Protein AF-A0A258CTS2-F1 (afdb_monomer_lite)

Sequence (92 aa):
MSDSVFAAAADEAHAILARLGVPDSILHAGDLPVRSPVTGEALARLAQTPDVPAAIGRAHDAFLAWRQVPAPRRGELVRLLGEELRAAKADL

Structure (mmCIF, N/CA/C/O backbone):
data_AF-A0A258CTS2-F1
#
_entry.id   AF-A0A258CTS2-F1
#
loop_
_atom_site.group_PDB
_atom_site.id
_atom_site.type_symbol
_atom_site.label_atom_id
_atom_site.label_alt_id
_atom_site.label_comp_id
_atom_site.label_asym_id
_atom_site.label_entity_id
_atom_site.label_seq_id
_atom_site.pdbx_PDB_ins_code
_atom_site.Cartn_x
_atom_site.Cartn_y
_atom_site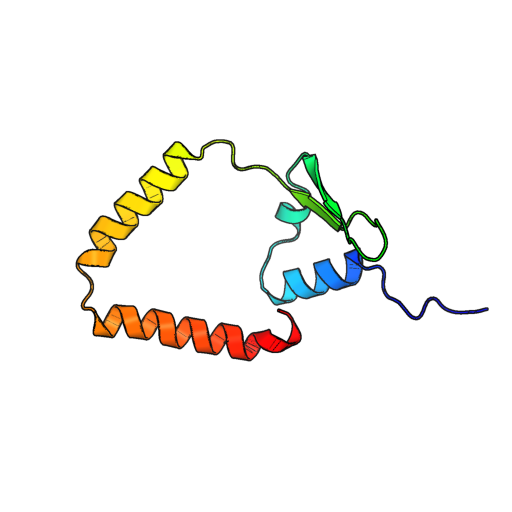.Cartn_z
_atom_site.occupancy
_atom_site.B_iso_or_equiv
_atom_site.auth_seq_id
_atom_site.auth_comp_id
_atom_site.auth_asym_id
_atom_site.auth_atom_id
_atom_site.pdbx_PDB_model_num
ATOM 1 N N . MET A 1 1 ? 29.792 -8.967 -28.844 1.00 40.75 1 MET A N 1
ATOM 2 C CA . MET A 1 1 ? 29.760 -9.712 -27.572 1.00 40.75 1 MET A CA 1
ATOM 3 C C . MET A 1 1 ? 30.036 -8.723 -26.452 1.00 40.75 1 MET A C 1
ATOM 5 O O . MET A 1 1 ? 31.180 -8.492 -26.096 1.00 40.75 1 MET A O 1
ATOM 9 N N . SER A 1 2 ? 28.985 -8.029 -26.028 1.00 34.50 2 SER A N 1
ATOM 10 C CA . SER A 1 2 ? 28.947 -7.205 -24.822 1.00 34.50 2 SER A CA 1
ATOM 11 C C . SER A 1 2 ? 27.575 -7.491 -24.246 1.00 34.50 2 SER A C 1
ATOM 13 O O . SER A 1 2 ? 26.581 -6.947 -24.724 1.00 34.50 2 SER A O 1
ATOM 15 N N . ASP A 1 3 ? 27.535 -8.466 -23.347 1.00 39.81 3 ASP A N 1
ATOM 16 C CA . ASP A 1 3 ? 26.326 -8.904 -22.669 1.00 39.81 3 ASP A CA 1
ATOM 17 C C . ASP A 1 3 ? 25.707 -7.723 -21.920 1.00 39.81 3 ASP A C 1
ATOM 19 O O . ASP A 1 3 ? 26.396 -6.946 -21.257 1.00 39.81 3 ASP A O 1
ATOM 23 N N . SER A 1 4 ? 24.396 -7.564 -22.084 1.00 42.31 4 SER A N 1
ATOM 24 C CA . SER A 1 4 ? 23.581 -6.633 -21.313 1.00 42.31 4 SER A CA 1
ATOM 25 C C . SER A 1 4 ? 23.606 -7.075 -19.851 1.00 42.31 4 SER A C 1
ATOM 27 O O . SER A 1 4 ? 22.863 -7.966 -19.459 1.00 42.31 4 SER A O 1
ATOM 29 N N . VAL A 1 5 ? 24.493 -6.483 -19.049 1.00 46.69 5 VAL A N 1
ATOM 30 C CA . VAL A 1 5 ? 24.615 -6.757 -17.602 1.00 46.69 5 VAL A CA 1
ATOM 31 C C . VAL A 1 5 ? 23.459 -6.134 -16.798 1.00 46.69 5 VAL A C 1
ATOM 33 O O . VAL A 1 5 ? 23.325 -6.387 -15.606 1.00 46.69 5 VAL A O 1
ATOM 36 N N . PHE A 1 6 ? 22.572 -5.373 -17.439 1.00 51.00 6 PHE A N 1
ATOM 37 C CA . PHE A 1 6 ? 21.332 -4.917 -16.821 1.00 51.00 6 PHE A CA 1
ATOM 38 C C . PHE A 1 6 ? 20.199 -5.847 -17.256 1.00 51.00 6 PHE A C 1
ATOM 40 O O . PHE A 1 6 ? 19.911 -5.951 -18.452 1.00 51.00 6 PHE A O 1
ATOM 47 N N . ALA A 1 7 ? 19.576 -6.533 -16.291 1.00 60.47 7 ALA A N 1
ATOM 48 C CA . ALA A 1 7 ? 18.239 -7.074 -16.497 1.00 60.47 7 ALA A CA 1
ATOM 49 C C . ALA A 1 7 ? 17.327 -5.928 -16.960 1.00 60.47 7 ALA A C 1
ATOM 51 O O . ALA A 1 7 ? 17.521 -4.778 -16.552 1.00 60.47 7 ALA A O 1
ATOM 52 N N . ALA A 1 8 ? 16.370 -6.221 -17.842 1.00 84.44 8 ALA A N 1
ATOM 53 C CA . ALA A 1 8 ? 15.387 -5.224 -18.241 1.00 84.44 8 ALA A CA 1
ATOM 54 C C . ALA A 1 8 ? 14.690 -4.690 -16.978 1.00 84.44 8 ALA A C 1
ATOM 56 O O . ALA A 1 8 ? 14.388 -5.465 -16.065 1.00 84.44 8 ALA A O 1
ATOM 57 N N . ALA A 1 9 ? 14.453 -3.378 -16.892 1.00 89.38 9 ALA A N 1
ATOM 58 C CA . ALA A 1 9 ? 13.892 -2.787 -15.676 1.00 89.38 9 ALA A CA 1
ATOM 59 C C . ALA A 1 9 ? 12.496 -3.364 -15.375 1.00 89.38 9 ALA A C 1
ATOM 61 O O . ALA A 1 9 ? 12.088 -3.428 -14.215 1.00 89.38 9 ALA A O 1
ATOM 62 N N . ALA A 1 10 ? 11.778 -3.808 -16.415 1.00 91.44 10 ALA A N 1
ATOM 63 C CA . ALA A 1 10 ? 10.527 -4.541 -16.279 1.00 91.44 10 ALA A CA 1
ATOM 64 C C . ALA A 1 10 ? 10.711 -5.892 -15.569 1.00 91.44 10 ALA A C 1
ATOM 66 O O . ALA A 1 10 ? 10.002 -6.152 -14.598 1.00 91.44 10 ALA A O 1
ATOM 67 N N . ASP A 1 11 ? 11.685 -6.706 -15.989 1.00 93.25 11 ASP A N 1
ATOM 68 C CA . ASP A 1 11 ? 11.934 -8.037 -15.415 1.00 93.25 11 ASP A CA 1
ATOM 69 C C . ASP A 1 11 ? 12.311 -7.944 -13.930 1.00 93.25 11 ASP A C 1
ATOM 71 O O . ASP A 1 11 ? 11.805 -8.700 -13.098 1.00 93.25 11 ASP A O 1
ATOM 75 N N . GLU A 1 12 ? 13.171 -6.983 -13.577 1.00 93.56 12 GLU A N 1
ATOM 76 C CA . GLU A 1 12 ? 13.561 -6.745 -12.185 1.00 93.56 12 GLU A CA 1
ATOM 77 C C . GLU A 1 12 ? 12.364 -6.294 -11.337 1.00 93.56 12 GLU A C 1
ATOM 79 O O . GLU A 1 12 ? 12.111 -6.863 -10.270 1.00 93.56 12 GLU A O 1
ATOM 84 N N . ALA A 1 13 ? 11.581 -5.326 -11.827 1.00 94.44 13 ALA A N 1
ATOM 85 C CA . ALA A 1 13 ? 10.390 -4.845 -11.134 1.00 94.44 13 ALA A CA 1
ATOM 86 C C . ALA A 1 13 ? 9.350 -5.959 -10.935 1.00 94.44 13 ALA A C 1
ATOM 88 O O . ALA A 1 13 ? 8.786 -6.090 -9.849 1.00 94.44 13 ALA A O 1
ATOM 89 N N . HIS A 1 14 ? 9.105 -6.790 -11.951 1.00 95.38 14 HIS A N 1
ATOM 90 C CA . HIS A 1 14 ? 8.173 -7.919 -11.858 1.00 95.38 14 HIS A CA 1
ATOM 91 C C . HIS A 1 14 ? 8.662 -8.970 -10.865 1.00 95.38 14 HIS A C 1
ATOM 93 O O . HIS A 1 14 ? 7.878 -9.445 -10.044 1.00 95.38 14 HIS A O 1
ATOM 99 N N . ALA A 1 15 ? 9.960 -9.285 -10.871 1.00 95.88 15 ALA A N 1
ATOM 100 C CA . ALA A 1 15 ? 10.548 -10.214 -9.914 1.00 95.88 15 ALA A CA 1
ATOM 101 C C . ALA A 1 15 ? 10.445 -9.700 -8.467 1.00 95.88 15 ALA A C 1
ATOM 103 O O . ALA A 1 15 ? 10.162 -10.490 -7.563 1.00 95.88 15 ALA A O 1
ATOM 104 N N . ILE A 1 16 ? 10.661 -8.400 -8.236 1.00 96.62 16 ILE A N 1
ATOM 105 C CA . ILE A 1 16 ? 10.460 -7.742 -6.933 1.00 96.62 16 ILE A CA 1
ATOM 106 C C . ILE A 1 16 ? 8.994 -7.852 -6.501 1.00 96.62 16 ILE A C 1
ATOM 108 O O . ILE A 1 16 ? 8.696 -8.350 -5.417 1.00 96.62 16 ILE A O 1
ATOM 112 N N . LEU A 1 17 ? 8.061 -7.451 -7.367 1.00 96.69 17 LEU A N 1
ATOM 113 C CA . LEU A 1 17 ? 6.628 -7.458 -7.067 1.00 96.69 17 LEU A CA 1
ATOM 114 C C . LEU A 1 17 ? 6.108 -8.874 -6.774 1.00 96.69 17 LEU A C 1
ATOM 116 O O . LEU A 1 17 ? 5.331 -9.054 -5.835 1.00 96.69 17 LEU A O 1
ATOM 120 N N . ALA A 1 18 ? 6.594 -9.887 -7.495 1.00 96.69 18 ALA A N 1
ATOM 121 C CA . ALA A 1 18 ? 6.268 -11.284 -7.228 1.00 96.69 18 ALA A CA 1
ATOM 122 C C . ALA A 1 18 ? 6.736 -11.740 -5.832 1.00 96.69 18 ALA A C 1
ATOM 124 O O . ALA A 1 18 ? 5.976 -12.402 -5.123 1.00 96.69 18 ALA A O 1
ATOM 125 N N . ARG A 1 19 ? 7.947 -11.351 -5.392 1.00 96.62 19 ARG A N 1
ATOM 126 C CA . ARG A 1 19 ? 8.435 -11.635 -4.024 1.00 96.62 19 ARG A CA 1
ATOM 127 C C . ARG A 1 19 ? 7.610 -10.930 -2.949 1.00 96.62 19 ARG A C 1
ATOM 129 O O . ARG A 1 19 ? 7.393 -11.500 -1.885 1.00 96.62 19 ARG A O 1
ATOM 136 N N . LEU A 1 20 ? 7.095 -9.739 -3.253 1.00 96.62 20 LEU A N 1
ATOM 137 C CA . LEU A 1 20 ? 6.186 -8.979 -2.387 1.00 96.62 20 LEU A CA 1
ATOM 138 C C . LEU A 1 20 ? 4.731 -9.493 -2.418 1.00 96.62 20 LEU A C 1
ATOM 140 O O . LEU A 1 20 ? 3.854 -8.898 -1.790 1.00 96.62 20 LEU A O 1
ATOM 144 N N . GLY A 1 21 ? 4.454 -10.594 -3.127 1.00 96.31 21 GLY A N 1
ATOM 145 C CA . GLY A 1 21 ? 3.135 -11.231 -3.170 1.00 96.31 21 GLY A CA 1
ATOM 146 C C . GLY A 1 21 ? 2.133 -10.552 -4.106 1.00 96.31 21 GLY A C 1
ATOM 147 O O . GLY A 1 21 ? 0.931 -10.804 -4.009 1.00 96.31 21 GLY A O 1
ATOM 148 N N . VAL A 1 22 ? 2.602 -9.693 -5.011 1.00 96.19 22 VAL A N 1
ATOM 149 C CA . VAL A 1 22 ? 1.757 -9.033 -6.005 1.00 96.19 22 VAL A CA 1
ATOM 150 C C . VAL A 1 22 ? 1.509 -9.989 -7.181 1.00 96.19 22 VAL A C 1
ATOM 152 O O . VAL A 1 22 ? 2.466 -10.435 -7.814 1.00 96.19 22 VAL A O 1
ATOM 155 N N . PRO A 1 23 ? 0.248 -10.323 -7.506 1.00 95.06 23 PRO A N 1
ATOM 156 C CA . PRO A 1 23 ? -0.049 -11.262 -8.580 1.00 95.06 23 PRO A CA 1
ATOM 157 C C . PRO A 1 23 ? 0.157 -10.622 -9.956 1.00 95.06 23 PRO A C 1
ATOM 159 O O . PRO A 1 23 ? -0.415 -9.574 -10.240 1.00 95.06 23 PRO A O 1
ATOM 162 N N . ASP A 1 24 ? 0.869 -11.311 -10.848 1.00 93.31 24 ASP A N 1
ATOM 163 C CA . ASP A 1 24 ? 1.180 -10.862 -12.218 1.00 93.31 24 ASP A CA 1
ATOM 164 C C . ASP A 1 24 ? -0.033 -10.292 -12.979 1.00 93.31 24 ASP A C 1
ATOM 166 O O . ASP A 1 24 ? 0.041 -9.244 -13.618 1.00 93.31 24 ASP A O 1
ATOM 170 N N . SER A 1 25 ? -1.205 -10.906 -12.786 1.00 93.81 25 SER A N 1
ATOM 171 C CA . SER A 1 25 ? -2.472 -10.473 -13.388 1.00 93.81 25 SER A CA 1
ATOM 172 C C . SER A 1 25 ? -2.796 -8.981 -13.218 1.00 93.81 25 SER A C 1
ATOM 174 O O . SER A 1 25 ? -3.445 -8.410 -14.094 1.00 93.81 25 SER A O 1
ATOM 176 N N . ILE A 1 26 ? -2.355 -8.321 -12.135 1.00 94.19 26 ILE A N 1
ATOM 177 C CA . ILE A 1 26 ? -2.661 -6.896 -11.924 1.00 94.19 26 ILE A CA 1
ATOM 178 C C . ILE A 1 26 ? -1.746 -5.967 -12.724 1.00 94.19 26 ILE A C 1
ATOM 180 O O . ILE A 1 26 ? -2.130 -4.829 -12.993 1.00 94.19 26 ILE A O 1
ATOM 184 N N . LEU A 1 27 ? -0.562 -6.440 -13.126 1.00 94.38 27 LEU A N 1
ATOM 185 C CA . LEU A 1 27 ? 0.430 -5.660 -13.875 1.00 94.38 27 LEU A CA 1
ATOM 186 C C . LEU A 1 27 ? -0.001 -5.414 -15.327 1.00 94.38 27 LEU A C 1
ATOM 188 O O . LEU A 1 27 ? 0.559 -4.554 -16.011 1.00 94.38 27 LEU A O 1
ATOM 192 N N . HIS A 1 28 ? -1.025 -6.140 -15.780 1.00 92.88 28 HIS A N 1
ATOM 193 C CA . HIS A 1 28 ? -1.554 -6.100 -17.141 1.00 92.88 28 HIS A CA 1
ATOM 194 C C . HIS A 1 28 ? -3.064 -5.822 -17.191 1.00 92.88 28 HIS A C 1
ATOM 196 O O . HIS A 1 28 ? -3.695 -5.998 -18.231 1.00 92.88 28 HIS A O 1
ATOM 202 N N . ALA A 1 29 ? -3.660 -5.402 -16.072 1.00 91.50 29 ALA A N 1
ATOM 203 C CA . ALA A 1 29 ? -5.111 -5.334 -15.914 1.00 91.50 29 ALA A CA 1
ATOM 204 C C . ALA A 1 29 ? -5.785 -4.101 -16.550 1.00 91.50 29 ALA A C 1
ATOM 206 O O . ALA A 1 29 ? -7.012 -4.013 -16.521 1.00 91.50 29 ALA A O 1
ATOM 207 N N . GLY A 1 30 ? -5.038 -3.137 -17.097 1.00 92.81 30 GLY A N 1
ATOM 208 C CA . GLY A 1 30 ? -5.640 -1.918 -17.648 1.00 92.81 30 GLY A CA 1
ATOM 209 C C . GLY A 1 30 ? -4.781 -1.178 -18.660 1.00 92.81 30 GLY A C 1
ATOM 210 O O . GLY A 1 30 ? -3.964 -1.771 -19.359 1.00 92.81 30 GLY A O 1
ATOM 211 N N . ASP A 1 31 ? -4.999 0.130 -18.771 1.00 94.06 31 ASP A N 1
ATOM 212 C CA . ASP A 1 31 ? -4.389 0.990 -19.783 1.00 94.06 31 ASP A CA 1
ATOM 213 C C . ASP A 1 31 ? -3.420 2.035 -19.210 1.00 94.06 31 ASP A C 1
ATOM 215 O O . ASP A 1 31 ? -2.596 2.542 -19.979 1.00 94.06 31 ASP A O 1
ATOM 219 N N . LEU A 1 32 ? -3.438 2.287 -17.891 1.00 95.62 32 LEU A N 1
ATOM 220 C CA . LEU A 1 32 ? -2.567 3.256 -17.221 1.00 95.62 32 LEU A CA 1
ATOM 221 C C . LEU A 1 32 ? -1.097 2.828 -17.348 1.00 95.62 32 LEU A C 1
ATOM 223 O O . LEU A 1 32 ? -0.693 1.857 -16.703 1.00 95.62 32 LEU A O 1
ATOM 227 N N . PRO A 1 33 ? -0.271 3.533 -18.142 1.00 95.56 33 PRO A N 1
ATOM 228 C CA . PRO A 1 33 ? 1.099 3.113 -18.384 1.00 95.56 33 PRO A CA 1
ATOM 229 C C . PRO A 1 33 ? 1.997 3.446 -17.189 1.00 95.56 33 PRO A C 1
ATOM 231 O O . PRO A 1 33 ? 2.063 4.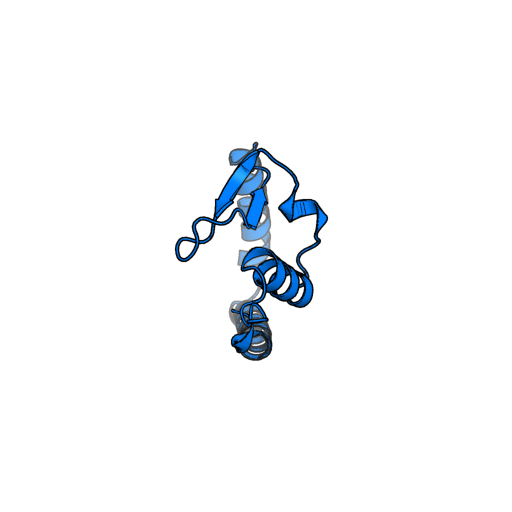593 -16.750 1.00 95.56 33 PRO A O 1
ATOM 234 N N . VAL A 1 34 ? 2.759 2.458 -16.726 1.00 96.25 34 VAL A N 1
ATOM 235 C CA . VAL A 1 34 ? 3.839 2.629 -15.746 1.00 96.25 34 VAL A CA 1
ATOM 236 C C . VAL A 1 34 ? 5.166 2.488 -16.472 1.00 96.25 34 VAL A C 1
ATOM 238 O O . VAL A 1 34 ? 5.341 1.572 -17.278 1.00 96.25 34 VAL A O 1
ATOM 241 N N . ARG A 1 35 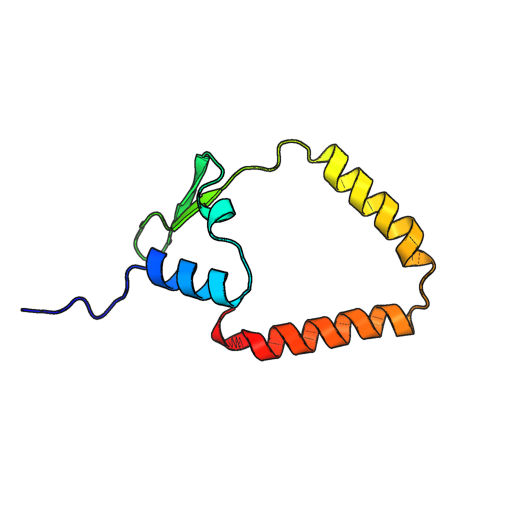? 6.099 3.408 -16.225 1.00 95.94 35 ARG A N 1
ATOM 242 C CA . ARG A 1 35 ? 7.389 3.458 -16.920 1.00 95.94 35 ARG A CA 1
ATOM 243 C C . ARG A 1 35 ? 8.539 3.711 -15.961 1.00 95.94 35 ARG A C 1
ATOM 245 O O . ARG A 1 35 ? 8.361 4.398 -14.958 1.00 95.94 35 ARG A O 1
ATOM 252 N N . SER A 1 36 ? 9.718 3.214 -16.318 1.00 94.50 36 SER A N 1
ATOM 253 C CA . SER A 1 36 ? 10.965 3.579 -15.651 1.00 94.50 36 SER A CA 1
ATOM 254 C C . SER A 1 36 ? 11.371 4.999 -16.057 1.00 94.50 36 SER A C 1
ATOM 256 O O . SER A 1 36 ? 11.494 5.268 -17.254 1.00 94.50 36 SER A O 1
ATOM 258 N N . PRO A 1 37 ? 11.629 5.918 -15.110 1.00 93.50 37 PRO A N 1
ATOM 259 C CA . PRO A 1 37 ? 12.172 7.233 -15.441 1.00 93.50 37 PRO A CA 1
ATOM 260 C C . PRO A 1 37 ? 13.651 7.169 -15.858 1.00 93.50 37 PRO A C 1
ATOM 262 O O . PRO A 1 37 ? 14.144 8.113 -16.465 1.00 93.50 37 PRO A O 1
ATOM 265 N N . VAL A 1 38 ? 14.356 6.074 -15.546 1.00 92.31 38 VAL A N 1
ATOM 266 C CA . VAL A 1 38 ? 15.780 5.888 -15.874 1.00 92.31 38 VAL A CA 1
ATOM 267 C C . VAL A 1 38 ? 15.955 5.495 -17.340 1.00 92.31 38 VAL A C 1
ATOM 269 O O . VAL A 1 38 ? 16.851 5.999 -18.011 1.00 92.31 38 VAL A O 1
ATOM 272 N N . THR A 1 39 ? 15.093 4.608 -17.844 1.00 90.25 39 THR A N 1
ATOM 273 C CA . THR A 1 39 ? 15.228 4.017 -19.188 1.00 90.25 39 THR A CA 1
ATOM 274 C C . THR A 1 39 ? 14.091 4.390 -20.145 1.00 90.25 39 THR A C 1
ATOM 276 O O . THR A 1 39 ? 14.211 4.175 -21.347 1.00 90.25 39 THR A O 1
ATOM 279 N N . GLY A 1 40 ? 12.970 4.926 -19.647 1.00 90.81 40 GLY A N 1
ATOM 280 C CA . GLY A 1 40 ? 11.740 5.157 -20.424 1.00 90.81 40 GLY A CA 1
ATOM 281 C C . GLY A 1 40 ? 10.934 3.882 -20.733 1.00 90.81 40 GLY A C 1
ATOM 282 O O . GLY A 1 40 ? 9.832 3.955 -21.296 1.00 90.81 40 GLY A O 1
ATOM 283 N N . GLU A 1 41 ? 11.468 2.721 -20.350 1.00 93.12 41 GLU A N 1
ATOM 284 C CA . GLU A 1 41 ? 10.892 1.395 -20.565 1.00 93.12 41 GLU A CA 1
ATOM 285 C C . GLU A 1 41 ? 9.511 1.269 -19.911 1.00 93.12 41 GLU A C 1
ATOM 287 O O . GLU A 1 41 ? 9.268 1.817 -18.834 1.00 93.12 41 GLU A O 1
ATOM 292 N N . ALA A 1 42 ? 8.589 0.565 -20.573 1.00 93.94 42 ALA A N 1
ATOM 293 C CA . ALA A 1 42 ? 7.278 0.265 -20.010 1.00 93.94 42 ALA A CA 1
ATOM 294 C C . ALA A 1 42 ? 7.385 -0.904 -19.027 1.00 93.94 42 ALA A C 1
ATOM 296 O O . ALA A 1 42 ? 7.815 -1.984 -19.410 1.00 93.94 42 ALA A O 1
ATOM 297 N N . LEU A 1 43 ? 6.955 -0.683 -17.785 1.00 95.12 43 LEU A N 1
ATOM 298 C CA . LEU A 1 43 ? 6.995 -1.682 -16.718 1.00 95.12 43 LEU A CA 1
ATOM 299 C C . LEU A 1 43 ? 5.661 -2.424 -16.593 1.00 95.12 43 LEU A C 1
ATOM 301 O O . LEU A 1 43 ? 5.640 -3.627 -16.387 1.00 95.12 43 LEU A O 1
ATOM 305 N N . ALA A 1 44 ? 4.533 -1.719 -16.703 1.00 96.00 44 ALA A N 1
ATOM 306 C CA . ALA A 1 44 ? 3.206 -2.302 -16.500 1.00 96.00 44 ALA A CA 1
ATOM 307 C C . ALA A 1 44 ? 2.111 -1.453 -17.157 1.00 96.00 44 ALA A C 1
ATOM 309 O O . ALA A 1 44 ? 2.331 -0.288 -17.517 1.00 96.00 44 ALA A O 1
ATOM 310 N N . ARG A 1 45 ? 0.910 -2.026 -17.272 1.00 96.38 45 ARG A N 1
ATOM 311 C CA . ARG A 1 45 ? -0.325 -1.284 -17.530 1.00 96.38 45 ARG A CA 1
ATOM 312 C C . ARG A 1 45 ? -1.387 -1.653 -16.506 1.00 96.38 45 ARG A C 1
ATOM 314 O O . ARG A 1 45 ? -1.906 -2.767 -16.502 1.00 96.38 45 ARG A O 1
ATOM 321 N N . LEU A 1 46 ? -1.697 -0.705 -15.631 1.00 95.81 46 LEU A N 1
ATOM 322 C CA . LEU A 1 46 ? -2.546 -0.954 -14.473 1.00 95.81 46 LEU A CA 1
ATOM 323 C C . LEU A 1 46 ? -3.998 -0.579 -14.760 1.00 95.81 46 LEU A C 1
ATOM 325 O O . LEU A 1 46 ? -4.286 0.395 -15.458 1.00 95.81 46 LEU A O 1
ATOM 329 N N . ALA A 1 47 ? -4.922 -1.332 -14.170 1.00 94.62 47 ALA A N 1
ATOM 330 C CA . ALA A 1 47 ? -6.307 -0.899 -14.069 1.00 94.62 47 ALA A CA 1
ATOM 331 C C . ALA A 1 47 ? -6.392 0.293 -13.114 1.00 94.62 47 ALA A C 1
ATOM 333 O O . ALA A 1 47 ? -5.916 0.230 -11.978 1.00 94.62 47 ALA A O 1
ATOM 334 N N . GLN A 1 48 ? -7.030 1.376 -13.550 1.00 90.50 48 GLN A N 1
ATOM 335 C CA . GLN A 1 48 ? -7.430 2.429 -12.627 1.00 90.50 48 GLN A CA 1
ATOM 336 C C . GLN A 1 48 ? -8.629 1.953 -11.811 1.00 90.50 48 GLN A C 1
ATOM 338 O O . GLN A 1 48 ? -9.497 1.251 -12.327 1.00 90.50 48 GLN A O 1
ATOM 343 N N . THR A 1 49 ? -8.702 2.348 -10.539 1.00 85.44 49 THR A N 1
ATOM 344 C CA . THR A 1 49 ? -9.911 2.089 -9.752 1.00 85.44 49 THR A CA 1
ATOM 345 C C . THR A 1 49 ? -11.069 2.921 -10.317 1.00 85.44 49 THR A C 1
ATOM 347 O O . THR A 1 49 ? -10.966 4.150 -10.339 1.00 85.44 49 THR A O 1
ATOM 350 N N . PRO A 1 50 ? -12.167 2.301 -10.787 1.00 76.25 50 PRO A N 1
ATOM 351 C CA . PRO A 1 50 ? -13.279 3.054 -11.358 1.00 76.25 50 PRO A CA 1
ATOM 352 C C . PRO A 1 50 ? -14.193 3.649 -10.277 1.00 76.25 50 PRO A C 1
ATOM 354 O O . PRO A 1 50 ? -14.933 4.588 -10.552 1.00 76.25 50 PRO A O 1
ATOM 357 N N . ASP A 1 51 ? -14.144 3.122 -9.047 1.00 90.19 51 ASP A N 1
ATOM 358 C CA . ASP A 1 51 ? -15.116 3.428 -7.995 1.00 90.19 51 ASP A CA 1
ATOM 359 C C . ASP A 1 51 ? -14.432 3.859 -6.691 1.00 90.19 51 ASP A C 1
ATOM 361 O O . ASP A 1 51 ? -14.306 3.119 -5.706 1.00 90.19 51 ASP A O 1
ATOM 365 N N . VAL A 1 52 ? -13.945 5.099 -6.716 1.00 94.75 52 VAL A N 1
ATOM 366 C CA . VAL A 1 52 ? -13.385 5.775 -5.541 1.00 94.75 52 VAL A CA 1
ATOM 367 C C . VAL A 1 52 ? -14.423 5.907 -4.413 1.00 94.75 52 VAL A C 1
ATOM 369 O O . VAL A 1 52 ? -14.071 5.580 -3.276 1.00 94.75 52 VAL A O 1
ATOM 372 N N . PRO A 1 53 ? -15.690 6.311 -4.662 1.00 96.12 53 PRO A N 1
ATOM 373 C CA . PRO A 1 53 ? -16.706 6.375 -3.611 1.00 96.12 53 PRO A CA 1
ATOM 374 C C . PRO A 1 53 ? -16.916 5.048 -2.872 1.00 96.12 53 PRO A C 1
ATOM 376 O O . PRO A 1 53 ? -16.945 5.043 -1.641 1.00 96.12 53 PRO A O 1
ATOM 379 N N . ALA A 1 54 ? -16.986 3.913 -3.574 1.00 95.50 54 ALA A N 1
ATOM 380 C CA . ALA A 1 54 ? -17.124 2.618 -2.910 1.00 95.50 54 ALA A CA 1
ATOM 381 C C . ALA A 1 54 ? -15.879 2.234 -2.101 1.00 95.50 54 ALA A C 1
ATOM 383 O O . ALA A 1 54 ? -16.007 1.637 -1.031 1.00 95.50 54 ALA A O 1
ATOM 384 N N . ALA A 1 55 ? -14.672 2.573 -2.569 1.00 96.00 55 ALA A N 1
ATOM 385 C CA . ALA A 1 55 ? -13.451 2.362 -1.789 1.00 96.00 55 ALA A CA 1
ATOM 386 C C . ALA A 1 55 ? -13.456 3.174 -0.483 1.00 96.00 55 ALA A C 1
ATOM 388 O O . ALA A 1 55 ? -13.115 2.636 0.572 1.00 96.00 55 ALA A O 1
ATOM 389 N N . ILE A 1 56 ? -13.912 4.430 -0.538 1.00 97.31 56 ILE A N 1
ATOM 390 C CA . ILE A 1 56 ? -14.100 5.285 0.643 1.00 97.31 56 ILE A CA 1
ATOM 391 C C . ILE A 1 56 ? -15.145 4.681 1.587 1.00 97.31 56 ILE A C 1
ATOM 393 O O . ILE A 1 56 ? -14.898 4.608 2.790 1.00 97.31 56 ILE A O 1
ATOM 397 N N . GLY A 1 57 ? -16.274 4.202 1.055 1.00 98.06 57 GLY A N 1
ATOM 398 C CA . GLY A 1 57 ? -17.311 3.527 1.842 1.00 98.06 57 GLY A CA 1
ATOM 399 C C . GLY A 1 57 ? -16.761 2.326 2.615 1.00 98.06 57 GLY A C 1
ATOM 400 O O . GLY A 1 57 ? -16.880 2.272 3.836 1.00 98.06 57 GLY A O 1
ATOM 401 N N . ARG A 1 58 ? -16.033 1.426 1.937 1.00 97.88 58 ARG A N 1
ATOM 402 C CA . ARG A 1 58 ? -15.386 0.271 2.588 1.00 97.88 58 ARG A CA 1
ATOM 403 C C . ARG A 1 58 ? -14.382 0.686 3.665 1.00 97.88 58 ARG A C 1
ATOM 405 O O . ARG A 1 58 ? -14.318 0.057 4.720 1.00 97.88 58 ARG A O 1
ATOM 412 N N . ALA A 1 59 ? -13.597 1.736 3.415 1.00 98.12 59 ALA A N 1
ATOM 413 C CA . ALA A 1 59 ? -12.651 2.259 4.398 1.00 98.12 59 ALA A CA 1
ATOM 414 C C . ALA A 1 59 ? -13.367 2.838 5.632 1.00 98.12 59 ALA A C 1
ATOM 416 O O . ALA A 1 59 ? -12.913 2.627 6.758 1.00 98.12 59 ALA A O 1
ATOM 417 N N . HIS A 1 60 ? -14.497 3.524 5.437 1.00 98.69 60 HIS A N 1
ATOM 418 C CA . HIS A 1 60 ? -15.324 4.035 6.527 1.00 98.69 60 HIS A CA 1
ATOM 419 C C . HIS A 1 60 ? -15.895 2.901 7.385 1.00 98.69 60 HIS A C 1
ATOM 421 O O . HIS A 1 60 ? -15.737 2.925 8.607 1.00 98.69 60 HIS A O 1
ATOM 427 N N . ASP A 1 61 ? -16.479 1.879 6.759 1.00 98.69 61 ASP A N 1
ATOM 428 C CA . ASP A 1 61 ? -17.038 0.722 7.466 1.00 98.69 61 ASP A CA 1
ATOM 429 C C . ASP A 1 61 ? -15.961 -0.013 8.278 1.00 98.69 61 ASP A C 1
ATOM 431 O O . ASP A 1 61 ? -16.150 -0.313 9.462 1.00 98.69 61 ASP A O 1
ATOM 435 N N . ALA A 1 62 ? -14.780 -0.223 7.682 1.00 98.50 62 ALA A N 1
ATOM 436 C CA . ALA A 1 62 ? -13.632 -0.798 8.376 1.00 98.50 62 ALA A CA 1
ATOM 437 C C . ALA A 1 62 ? -13.195 0.066 9.570 1.00 98.50 62 ALA A C 1
ATOM 439 O O . ALA A 1 62 ? -12.915 -0.466 10.645 1.00 98.50 62 ALA A O 1
ATOM 440 N N . PHE A 1 63 ? -13.180 1.395 9.427 1.00 98.62 63 PHE A N 1
ATOM 441 C CA . PHE A 1 63 ? -12.858 2.314 10.519 1.00 98.62 63 PHE A CA 1
ATOM 442 C C . PHE A 1 63 ? -13.866 2.238 11.675 1.00 98.62 63 PHE A C 1
ATOM 444 O O . PHE A 1 63 ? -13.451 2.240 12.838 1.00 98.62 63 PHE A O 1
ATOM 451 N N . LEU A 1 64 ? -15.170 2.142 11.395 1.00 98.69 64 LEU A N 1
ATOM 452 C CA . LEU A 1 64 ? -16.200 2.027 12.434 1.00 98.69 64 LEU A CA 1
ATOM 453 C C . LEU A 1 64 ? -16.001 0.784 13.313 1.00 98.69 64 LEU A C 1
ATOM 455 O O . LEU A 1 64 ? -16.227 0.859 14.523 1.00 98.69 64 LEU A O 1
ATOM 459 N N . ALA A 1 65 ? -15.530 -0.323 12.733 1.00 98.38 65 ALA A N 1
ATOM 460 C CA . ALA A 1 65 ? -15.114 -1.504 13.484 1.00 98.38 65 ALA A CA 1
ATOM 461 C C . ALA A 1 65 ? -13.753 -1.293 14.174 1.00 98.38 65 ALA A C 1
ATOM 463 O O . ALA A 1 65 ? -13.597 -1.565 15.367 1.00 98.38 65 ALA A O 1
ATOM 464 N N . TRP A 1 66 ? -12.766 -0.759 13.452 1.00 98.31 66 TRP A N 1
ATOM 465 C CA . TRP A 1 66 ? -11.392 -0.600 13.930 1.00 98.31 66 TRP A CA 1
ATOM 466 C C . TRP A 1 66 ? -11.269 0.352 15.123 1.00 98.31 66 TRP A C 1
ATOM 468 O O . TRP A 1 66 ? -10.475 0.104 16.032 1.00 98.31 66 TRP A O 1
ATOM 478 N N . ARG A 1 67 ? -12.084 1.413 15.186 1.00 98.31 67 ARG A N 1
ATOM 479 C CA . ARG A 1 67 ? -12.070 2.371 16.307 1.00 98.31 67 ARG A CA 1
ATOM 480 C C . ARG A 1 67 ? -12.441 1.733 17.650 1.00 98.31 67 ARG A C 1
ATOM 482 O O . ARG A 1 67 ? -12.007 2.236 18.683 1.00 98.31 67 ARG A O 1
ATOM 489 N N . GLN A 1 68 ? -13.169 0.611 17.629 1.00 98.38 68 GLN A N 1
ATOM 490 C CA . GLN A 1 68 ? -13.532 -0.155 18.825 1.00 98.38 68 GLN A CA 1
ATOM 491 C C . GLN A 1 68 ? -12.402 -1.083 19.304 1.00 98.38 68 GLN A C 1
ATOM 493 O O . GLN A 1 68 ? -12.445 -1.578 20.429 1.00 98.38 68 GLN A O 1
ATOM 498 N N . VAL A 1 69 ? -11.373 -1.328 18.485 1.00 98.38 69 VAL A N 1
ATOM 499 C CA . VAL A 1 69 ? -10.213 -2.145 18.871 1.00 98.38 69 VAL A CA 1
ATOM 500 C C . VAL A 1 69 ? -9.340 -1.348 19.843 1.00 98.38 69 VAL A C 1
ATOM 502 O O . VAL A 1 69 ? -8.973 -0.225 19.505 1.00 98.38 69 VAL A O 1
ATOM 505 N N . PRO A 1 70 ? -8.938 -1.882 21.012 1.00 98.62 70 PRO A N 1
ATOM 506 C CA . PRO A 1 70 ? -8.090 -1.160 21.959 1.00 98.62 70 PRO A CA 1
ATOM 507 C C . PRO A 1 70 ? -6.799 -0.638 21.324 1.00 98.62 70 PRO A C 1
ATOM 509 O O . PRO A 1 70 ? -6.136 -1.357 20.575 1.00 98.62 70 PRO A O 1
ATOM 512 N N . ALA A 1 71 ? -6.406 0.592 21.664 1.00 98.19 71 ALA A N 1
ATOM 513 C CA . ALA A 1 71 ? -5.242 1.246 21.065 1.00 98.19 71 ALA A CA 1
ATOM 514 C C . ALA A 1 71 ? -3.950 0.400 21.099 1.00 98.19 71 ALA A C 1
ATOM 516 O O . ALA A 1 71 ? -3.310 0.307 20.050 1.00 98.19 71 ALA A O 1
ATOM 517 N N . PRO A 1 72 ? -3.599 -0.302 22.200 1.00 98.50 72 PRO A N 1
ATOM 518 C CA . PRO A 1 72 ? -2.417 -1.167 22.215 1.00 98.50 72 PRO A CA 1
ATOM 519 C C . PRO A 1 72 ? -2.473 -2.305 21.185 1.00 98.50 72 PRO A C 1
ATOM 521 O O . PRO A 1 72 ? -1.475 -2.598 20.537 1.00 98.50 72 PRO A O 1
ATOM 524 N N . ARG A 1 73 ? -3.652 -2.904 20.957 1.00 98.44 73 ARG A N 1
ATOM 525 C CA . ARG A 1 73 ? -3.826 -3.968 19.950 1.00 98.44 73 ARG A CA 1
ATOM 526 C C . ARG A 1 73 ? -3.713 -3.441 18.522 1.00 98.44 73 ARG A C 1
ATOM 528 O O . ARG A 1 73 ? -3.203 -4.139 17.655 1.00 98.44 73 ARG A O 1
ATOM 535 N N . ARG A 1 74 ? -4.165 -2.208 18.271 1.00 98.44 74 ARG A N 1
ATOM 536 C CA . ARG A 1 74 ? -3.950 -1.552 16.972 1.00 98.44 74 ARG A CA 1
ATOM 537 C C . ARG A 1 74 ? -2.466 -1.260 16.744 1.00 98.44 74 ARG A C 1
ATOM 539 O O . ARG A 1 74 ? -1.982 -1.439 15.635 1.00 98.44 74 ARG A O 1
ATOM 546 N N . GLY A 1 75 ? -1.753 -0.848 17.794 1.00 98.56 75 GLY A N 1
ATOM 547 C CA . GLY A 1 75 ? -0.302 -0.655 17.755 1.00 98.56 75 GLY A CA 1
ATOM 548 C C . GLY A 1 75 ? 0.459 -1.943 17.441 1.00 98.56 75 GLY A C 1
ATOM 549 O O . GLY A 1 75 ? 1.418 -1.907 16.678 1.00 98.56 75 GLY A O 1
ATOM 550 N N . GLU A 1 76 ? -0.010 -3.085 17.946 1.00 98.62 76 GLU A N 1
ATOM 551 C CA . GLU A 1 76 ? 0.591 -4.387 17.638 1.00 98.62 76 GLU A CA 1
ATOM 552 C C . GLU A 1 76 ? 0.510 -4.738 16.145 1.00 98.62 76 GLU A C 1
ATOM 554 O O . GLU A 1 76 ? 1.494 -5.201 15.576 1.00 98.62 76 GLU A O 1
ATOM 559 N N . LEU A 1 77 ? -0.610 -4.435 15.476 1.00 98.38 77 LEU A N 1
ATOM 560 C CA . LEU A 1 77 ? -0.704 -4.583 14.018 1.00 98.38 77 LEU A CA 1
ATOM 561 C C . LEU A 1 77 ? 0.364 -3.745 13.298 1.00 98.38 77 LEU A C 1
ATOM 563 O O . LEU A 1 77 ? 1.017 -4.235 12.382 1.00 98.38 77 LEU A O 1
ATOM 567 N N . VAL A 1 78 ? 0.557 -2.491 13.719 1.00 98.50 78 VAL A N 1
ATOM 568 C CA . VAL A 1 78 ? 1.570 -1.602 13.126 1.00 98.50 78 VAL A CA 1
ATOM 569 C C . VAL A 1 78 ? 2.983 -2.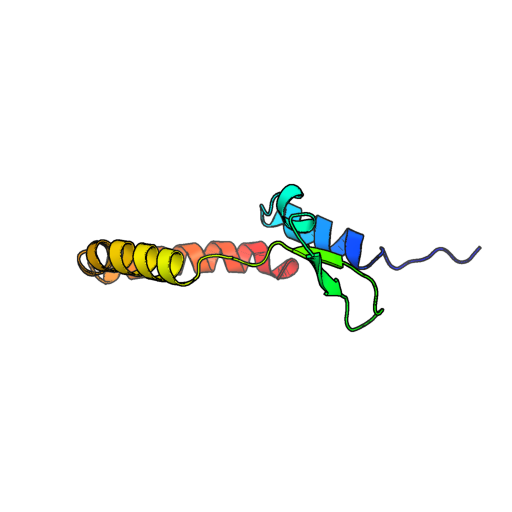134 13.377 1.00 98.50 78 VAL A C 1
ATOM 571 O O . VAL A 1 78 ? 3.817 -2.083 12.477 1.00 98.50 78 VAL A O 1
ATOM 574 N N . ARG A 1 79 ? 3.254 -2.678 14.571 1.00 98.69 79 ARG A N 1
ATOM 575 C CA . ARG A 1 79 ? 4.541 -3.306 14.893 1.00 98.69 79 ARG A CA 1
ATOM 576 C C . ARG A 1 79 ? 4.819 -4.493 13.970 1.00 98.69 79 ARG A C 1
ATOM 578 O O . ARG A 1 79 ? 5.901 -4.550 13.400 1.00 98.69 79 ARG A O 1
ATOM 585 N N . LEU A 1 80 ? 3.845 -5.391 13.800 1.00 98.62 80 LEU A N 1
ATOM 586 C CA . LEU A 1 80 ? 3.953 -6.557 12.918 1.00 98.62 80 LEU A CA 1
ATOM 587 C C . LEU A 1 80 ? 4.158 -6.147 11.458 1.00 98.62 80 LEU A C 1
ATOM 589 O O . LEU A 1 80 ? 5.079 -6.644 10.822 1.00 98.62 80 LEU A O 1
ATOM 593 N N . LEU A 1 81 ? 3.387 -5.175 10.958 1.00 98.31 81 LEU A N 1
ATOM 594 C CA . LEU A 1 81 ? 3.605 -4.616 9.622 1.00 98.31 81 LEU A CA 1
ATOM 595 C C . LEU A 1 81 ? 5.029 -4.057 9.472 1.00 98.31 81 LEU A C 1
ATOM 597 O O . LEU A 1 81 ? 5.671 -4.261 8.449 1.00 98.31 81 LEU A O 1
ATOM 601 N N . GLY A 1 82 ? 5.545 -3.384 10.502 1.00 98.50 82 GLY A N 1
ATOM 602 C CA . GLY A 1 82 ? 6.924 -2.906 10.525 1.00 98.50 82 GLY A CA 1
ATOM 603 C C . GLY A 1 82 ? 7.967 -4.025 10.441 1.00 98.50 82 GLY A C 1
ATOM 604 O O . GLY A 1 82 ? 8.995 -3.824 9.799 1.00 98.50 82 GLY A O 1
ATOM 605 N N . GLU A 1 83 ? 7.724 -5.189 11.051 1.00 98.62 83 GLU A N 1
ATOM 606 C CA . GLU A 1 83 ? 8.620 -6.348 10.915 1.00 98.62 83 GLU A CA 1
ATOM 607 C C . GLU A 1 83 ? 8.631 -6.890 9.483 1.00 98.62 83 GLU A C 1
ATOM 609 O O . GLU A 1 83 ? 9.711 -7.066 8.922 1.00 98.62 83 GLU A O 1
ATOM 614 N N . GLU A 1 84 ? 7.461 -7.055 8.861 1.00 98.00 84 GLU A N 1
ATOM 615 C CA . GLU A 1 84 ? 7.362 -7.516 7.468 1.00 98.00 84 GLU A CA 1
ATOM 616 C C . GLU A 1 84 ? 8.060 -6.546 6.501 1.00 98.00 84 GLU A C 1
ATOM 618 O O . GLU A 1 84 ? 8.840 -6.957 5.643 1.00 98.00 84 GLU A O 1
ATOM 623 N N . LEU A 1 85 ? 7.867 -5.234 6.683 1.00 97.88 85 LEU A N 1
ATOM 624 C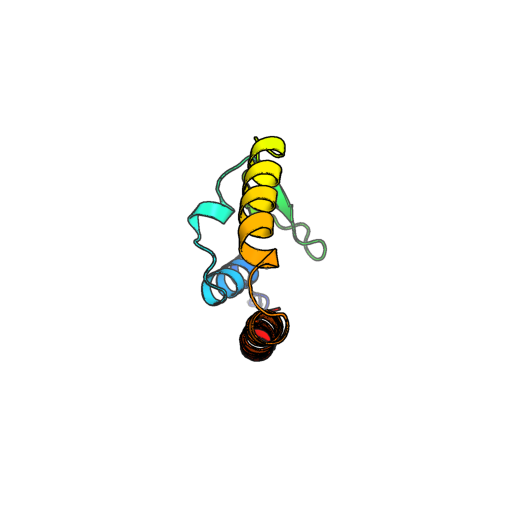 CA . LEU A 1 85 ? 8.531 -4.217 5.860 1.00 97.88 85 LEU A CA 1
ATOM 625 C C . LEU A 1 85 ? 10.054 -4.212 6.046 1.00 97.88 85 LEU A C 1
ATOM 627 O O . LEU A 1 85 ? 10.791 -4.010 5.082 1.00 97.88 85 LEU A O 1
ATOM 631 N N . ARG A 1 86 ? 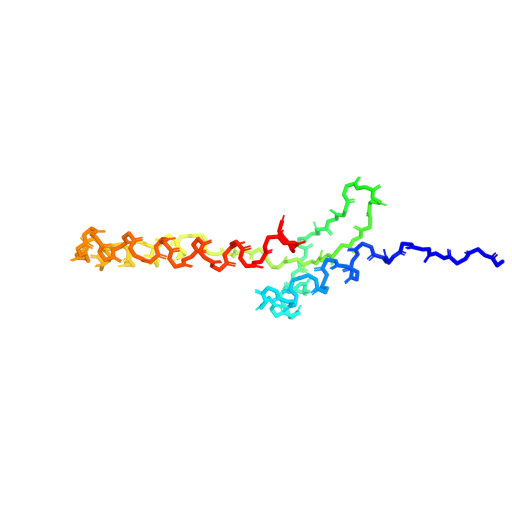10.556 -4.438 7.268 1.00 98.25 86 ARG A N 1
ATOM 632 C CA . ARG A 1 86 ? 12.005 -4.561 7.501 1.00 98.25 86 ARG A CA 1
ATOM 633 C C . ARG A 1 86 ? 12.570 -5.833 6.881 1.00 98.25 86 ARG A C 1
ATOM 635 O O . ARG A 1 86 ? 13.678 -5.780 6.352 1.00 98.25 86 ARG A O 1
ATOM 642 N N . ALA A 1 87 ? 11.828 -6.937 6.928 1.00 97.69 87 ALA A N 1
ATOM 643 C CA . ALA A 1 87 ? 12.210 -8.176 6.263 1.00 97.69 87 ALA A CA 1
ATOM 644 C C . ALA A 1 87 ? 12.286 -7.996 4.735 1.00 97.69 87 ALA A C 1
ATOM 646 O O . ALA A 1 87 ? 13.223 -8.484 4.111 1.00 97.69 87 ALA A O 1
ATOM 647 N N . ALA A 1 88 ? 11.369 -7.217 4.154 1.00 97.69 88 ALA A N 1
ATOM 648 C CA . ALA A 1 88 ? 11.311 -6.915 2.722 1.00 97.69 88 ALA A CA 1
ATOM 649 C C . ALA A 1 88 ? 12.185 -5.722 2.273 1.00 97.69 88 ALA A C 1
ATOM 651 O O . ALA A 1 88 ? 12.099 -5.294 1.127 1.00 97.69 88 ALA A O 1
ATOM 652 N N . LYS A 1 89 ? 13.041 -5.164 3.141 1.00 97.88 89 LYS A N 1
ATOM 653 C CA . LYS A 1 89 ? 13.761 -3.901 2.882 1.00 97.88 89 LYS A CA 1
ATOM 654 C C . LYS A 1 89 ? 14.627 -3.897 1.616 1.00 97.88 89 LYS A C 1
ATOM 656 O O . LYS A 1 89 ? 14.824 -2.845 1.034 1.00 97.88 89 LYS A O 1
ATOM 661 N N . ALA A 1 90 ? 15.213 -5.029 1.231 1.00 97.19 90 ALA A N 1
ATOM 662 C CA . ALA A 1 90 ? 16.040 -5.087 0.022 1.00 97.19 90 ALA A CA 1
ATOM 663 C C . ALA A 1 90 ? 15.215 -4.938 -1.271 1.00 97.19 90 ALA A C 1
ATOM 665 O O . ALA A 1 90 ? 15.775 -4.583 -2.303 1.00 97.19 90 ALA A O 1
ATOM 666 N N . ASP A 1 91 ? 13.909 -5.200 -1.192 1.00 95.56 91 ASP A N 1
ATOM 667 C CA . ASP A 1 91 ? 12.974 -5.187 -2.314 1.00 95.56 91 ASP A CA 1
ATOM 668 C C . ASP A 1 91 ? 12.179 -3.863 -2.421 1.00 95.56 91 ASP A C 1
ATOM 670 O O . ASP A 1 91 ? 11.539 -3.634 -3.446 1.00 95.56 91 ASP A O 1
ATOM 674 N N . LEU A 1 92 ? 12.206 -3.000 -1.390 1.00 92.62 92 LEU A N 1
ATOM 675 C CA . LEU A 1 92 ? 11.449 -1.735 -1.276 1.00 92.62 92 LEU A CA 1
ATOM 676 C C . LEU A 1 92 ? 12.363 -0.503 -1.243 1.00 92.62 92 LEU A C 1
ATOM 678 O O . LEU A 1 92 ? 12.035 0.476 -1.950 1.00 92.62 92 LEU A O 1
#

Foldseek 3Di:
DDDPPDDDPLVLLVVLCVVVVNDPCQQEVAACWDADPVPRDTNGGGDDDPCPPVVVVVVVVVVVVVVPPDPVVVVVVVVVVVVVCVVSVVSD

pLDDT: mean 91.67, std 13.99, range [34.5, 98.69]

Radius of gyration: 18.51 Å; chains: 1; bounding box: 47×19×50 Å

Secondary structure (DSSP, 8-state):
-----SPPHHHHHHHHHHHTT--GGGGGSSSEEEE-TTT--EEEEEPPPS-HHHHHHHHHHHHHHHTTS-HHHHHHHHHHHHHHHHHTTTT-